Protein AF-A0A9P8CEF1-F1 (afdb_monomer_lite)

Structure (mmCIF, N/CA/C/O backbone):
data_AF-A0A9P8CEF1-F1
#
_entry.id   AF-A0A9P8CEF1-F1
#
loop_
_atom_site.group_PDB
_atom_site.id
_atom_site.type_symbol
_atom_site.label_atom_id
_atom_site.label_alt_id
_atom_site.label_comp_id
_atom_site.label_asym_id
_atom_site.label_entity_id
_atom_site.label_seq_id
_atom_site.pdbx_PDB_ins_code
_atom_site.Cartn_x
_atom_site.Cartn_y
_atom_site.Cartn_z
_atom_site.occupancy
_atom_site.B_iso_or_equiv
_atom_site.auth_seq_id
_atom_site.auth_comp_id
_atom_site.auth_asym_id
_atom_site.auth_atom_id
_atom_site.pdbx_PDB_model_num
ATOM 1 N N . HIS A 1 1 ? 22.263 9.255 -6.255 1.00 40.47 1 HIS A N 1
ATOM 2 C CA . HIS A 1 1 ? 22.619 9.414 -4.828 1.00 40.47 1 HIS A CA 1
ATOM 3 C C . HIS A 1 1 ? 21.699 8.563 -3.949 1.00 40.47 1 HIS A C 1
ATOM 5 O O . HIS A 1 1 ? 21.013 9.081 -3.072 1.00 40.47 1 HIS A O 1
ATOM 11 N N . GLY A 1 2 ? 21.663 7.252 -4.216 1.00 50.19 2 GLY A N 1
ATOM 12 C CA . GLY A 1 2 ? 20.987 6.252 -3.382 1.00 50.19 2 GLY A CA 1
ATOM 13 C C . GLY A 1 2 ? 21.968 5.633 -2.386 1.00 50.19 2 GLY A C 1
ATOM 14 O O . GLY A 1 2 ? 23.163 5.524 -2.669 1.00 50.19 2 GLY A O 1
ATOM 15 N N . TYR A 1 3 ? 21.490 5.249 -1.205 1.00 43.34 3 TYR A N 1
ATOM 16 C CA . TYR A 1 3 ? 22.313 4.555 -0.218 1.00 43.34 3 TYR A CA 1
ATOM 17 C C . TYR A 1 3 ? 22.721 3.180 -0.779 1.00 43.34 3 TYR A C 1
ATOM 19 O O . TYR A 1 3 ? 21.862 2.371 -1.114 1.00 43.34 3 TYR A O 1
ATOM 27 N N . LYS A 1 4 ? 24.034 2.919 -0.893 1.00 50.09 4 LYS A N 1
ATOM 28 C CA . LYS A 1 4 ? 24.619 1.706 -1.508 1.00 50.09 4 LYS A CA 1
ATOM 29 C C . LYS A 1 4 ? 24.197 1.475 -2.972 1.00 50.09 4 LYS A C 1
ATOM 31 O O . LYS A 1 4 ? 23.656 0.421 -3.310 1.00 50.09 4 LYS A O 1
ATOM 36 N N . GLU A 1 5 ? 24.485 2.442 -3.848 1.00 46.91 5 GLU A N 1
ATOM 37 C CA . GLU A 1 5 ? 24.429 2.251 -5.309 1.00 46.91 5 GLU A CA 1
ATOM 38 C C . GLU A 1 5 ? 25.081 0.905 -5.705 1.00 46.91 5 GLU A C 1
ATOM 40 O O . GLU A 1 5 ? 26.234 0.638 -5.367 1.00 46.91 5 GLU A O 1
ATOM 45 N N . GLY A 1 6 ? 24.300 0.024 -6.346 1.00 52.91 6 GLY A N 1
ATOM 46 C CA . GLY A 1 6 ? 24.702 -1.335 -6.742 1.00 52.91 6 GLY A CA 1
ATOM 47 C C . GLY A 1 6 ? 24.171 -2.492 -5.877 1.00 52.91 6 GLY A C 1
ATOM 48 O O . GLY A 1 6 ? 24.268 -3.638 -6.306 1.00 52.91 6 GLY A O 1
ATOM 49 N N . TYR A 1 7 ? 23.584 -2.237 -4.698 1.00 52.03 7 TYR A N 1
ATOM 50 C CA . TYR A 1 7 ? 22.966 -3.291 -3.863 1.00 52.03 7 TYR A CA 1
ATOM 51 C C . TYR A 1 7 ? 21.474 -3.520 -4.139 1.00 52.03 7 TYR A C 1
ATOM 53 O O . TYR A 1 7 ? 20.932 -4.554 -3.747 1.00 52.03 7 TYR A O 1
ATOM 61 N N . TYR A 1 8 ? 20.803 -2.575 -4.798 1.00 56.94 8 TYR A N 1
ATOM 62 C CA . TYR A 1 8 ? 19.426 -2.762 -5.239 1.00 56.94 8 TYR A CA 1
ATOM 63 C C . TYR A 1 8 ? 19.445 -3.556 -6.547 1.00 56.94 8 TYR A C 1
ATOM 65 O O . TYR A 1 8 ? 19.859 -3.050 -7.585 1.00 56.94 8 TYR A O 1
ATOM 73 N N . PHE A 1 9 ? 19.076 -4.834 -6.467 1.00 57.25 9 PHE A N 1
ATOM 74 C CA . PHE A 1 9 ? 19.130 -5.764 -7.600 1.00 57.25 9 PHE A CA 1
ATOM 75 C C . PHE A 1 9 ? 18.086 -5.449 -8.684 1.00 57.25 9 PHE A C 1
ATOM 77 O O . PHE A 1 9 ? 18.252 -5.843 -9.835 1.00 57.25 9 PHE A O 1
ATOM 84 N N . LEU A 1 10 ? 17.004 -4.759 -8.315 1.00 61.75 10 LEU A N 1
ATOM 85 C CA . LEU A 1 10 ? 15.910 -4.441 -9.225 1.00 61.75 10 LEU A CA 1
ATOM 86 C C . LEU A 1 10 ? 16.149 -3.097 -9.929 1.00 61.75 10 LEU A C 1
ATOM 88 O O . LEU A 1 10 ? 16.641 -2.163 -9.289 1.00 61.75 10 LEU A O 1
ATOM 92 N N . PRO A 1 11 ? 15.807 -2.994 -11.227 1.0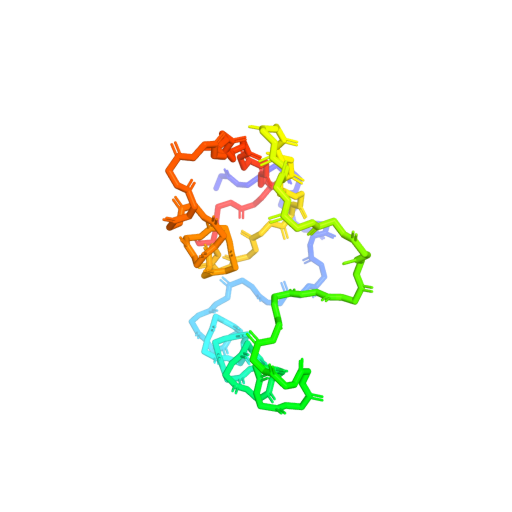0 62.62 11 PRO A N 1
ATOM 93 C CA . PRO A 1 11 ? 15.930 -1.750 -11.975 1.00 62.62 11 PRO A CA 1
ATOM 94 C C . PRO A 1 11 ? 15.110 -0.648 -11.299 1.00 62.62 11 PRO A C 1
ATOM 96 O O . PRO A 1 11 ? 13.951 -0.845 -10.967 1.00 62.62 11 PRO A O 1
ATOM 99 N N . ASN A 1 12 ? 15.725 0.511 -11.076 1.00 65.00 12 ASN A N 1
ATOM 100 C CA . ASN A 1 12 ? 15.052 1.709 -10.578 1.00 65.00 12 ASN A CA 1
ATOM 101 C C . ASN A 1 12 ? 14.785 2.663 -11.753 1.00 65.00 12 ASN A C 1
ATOM 103 O O . ASN A 1 12 ? 15.340 3.759 -11.823 1.00 65.00 12 ASN A O 1
ATOM 107 N N . ASP A 1 13 ? 14.045 2.183 -12.750 1.00 74.25 13 ASP A N 1
ATOM 108 C CA . ASP A 1 13 ? 13.672 2.947 -13.937 1.00 74.25 13 ASP A CA 1
ATOM 109 C C . ASP A 1 13 ? 12.146 3.099 -14.040 1.00 74.25 13 ASP A C 1
ATOM 111 O O . ASP A 1 13 ? 11.378 2.494 -13.288 1.00 74.25 13 ASP A O 1
ATOM 115 N N . GLY A 1 14 ? 11.691 3.942 -14.971 1.00 77.38 14 GLY A N 1
ATOM 116 C CA . GLY A 1 14 ? 10.261 4.202 -15.156 1.00 77.38 14 GLY A CA 1
ATOM 117 C C . GLY A 1 14 ? 9.455 2.947 -15.512 1.00 77.38 14 GLY A C 1
ATOM 118 O O . GLY A 1 14 ? 8.288 2.850 -15.145 1.00 77.38 14 GLY A O 1
ATOM 119 N N . ALA A 1 15 ? 10.074 1.953 -16.158 1.00 81.69 15 ALA A N 1
ATOM 120 C CA . ALA A 1 15 ? 9.397 0.704 -16.491 1.00 81.69 15 ALA A CA 1
ATOM 121 C C . ALA A 1 15 ? 9.106 -0.130 -15.233 1.00 81.69 15 ALA A C 1
ATOM 123 O O . ALA A 1 15 ? 8.018 -0.698 -15.113 1.00 81.69 15 ALA A O 1
ATOM 124 N N . GLU A 1 16 ? 10.030 -0.168 -14.268 1.00 80.88 16 GLU A N 1
ATOM 125 C CA . GLU A 1 16 ? 9.777 -0.817 -12.978 1.00 80.88 16 GLU A CA 1
ATOM 126 C C . GLU A 1 16 ? 8.737 -0.055 -12.143 1.00 80.88 16 GLU A C 1
ATOM 128 O O . GLU A 1 16 ? 7.869 -0.682 -11.526 1.00 80.88 16 GLU A O 1
ATOM 133 N N . GLN A 1 17 ? 8.754 1.284 -12.166 1.00 79.69 17 GLN A N 1
ATOM 134 C CA . GLN A 1 17 ? 7.706 2.090 -11.526 1.00 79.69 17 GLN A CA 1
ATOM 135 C C . GLN A 1 17 ? 6.316 1.768 -12.103 1.00 79.69 17 GLN A C 1
ATOM 137 O O . GLN A 1 17 ? 5.370 1.526 -11.344 1.00 79.69 17 GLN A O 1
ATOM 142 N N . ASP A 1 18 ? 6.194 1.690 -13.431 1.00 84.94 18 ASP A N 1
ATOM 143 C CA . ASP A 1 18 ? 4.947 1.331 -14.114 1.00 84.94 18 ASP A CA 1
ATOM 144 C C . ASP A 1 18 ? 4.503 -0.098 -13.779 1.00 84.94 18 ASP A C 1
ATOM 146 O O . ASP A 1 18 ? 3.322 -0.341 -13.495 1.00 84.94 18 ASP A O 1
ATOM 150 N N . ARG A 1 19 ? 5.443 -1.053 -13.737 1.00 87.00 19 ARG A N 1
ATOM 151 C CA . ARG A 1 19 ? 5.166 -2.439 -13.334 1.00 87.00 19 ARG A CA 1
ATOM 152 C C . ARG A 1 19 ? 4.573 -2.498 -11.924 1.00 87.00 19 ARG A C 1
ATOM 154 O O . ARG A 1 19 ? 3.603 -3.223 -11.691 1.00 87.00 19 ARG A O 1
ATOM 161 N N . LEU A 1 20 ? 5.129 -1.730 -10.988 1.00 85.12 20 LEU A N 1
ATOM 162 C CA . LEU A 1 20 ? 4.665 -1.664 -9.601 1.00 85.12 20 LEU A CA 1
ATOM 163 C C . LEU A 1 20 ? 3.317 -0.946 -9.459 1.00 85.12 20 LEU A C 1
ATOM 165 O O . LEU A 1 20 ? 2.495 -1.351 -8.636 1.00 85.12 20 LEU A O 1
ATOM 169 N N . HIS A 1 21 ? 3.037 0.059 -10.293 1.00 87.31 21 HIS A N 1
ATOM 170 C CA . HIS A 1 21 ? 1.712 0.687 -10.367 1.00 87.31 21 HIS A CA 1
ATOM 171 C C . HIS A 1 21 ? 0.636 -0.298 -10.827 1.00 87.31 21 HIS A C 1
ATOM 173 O O . HIS A 1 21 ? -0.440 -0.389 -10.230 1.00 87.31 21 HIS A O 1
ATOM 179 N N . ILE A 1 22 ? 0.936 -1.080 -11.868 1.00 90.31 22 ILE A N 1
ATOM 180 C CA . ILE A 1 22 ? 0.044 -2.140 -12.355 1.00 90.31 22 ILE A CA 1
ATOM 181 C C . ILE A 1 22 ? -0.173 -3.187 -11.259 1.00 90.31 22 ILE A C 1
ATOM 183 O O . ILE A 1 22 ? -1.308 -3.598 -11.022 1.00 90.31 22 ILE A O 1
ATOM 187 N N . GLN A 1 23 ? 0.889 -3.578 -10.552 1.00 89.81 23 GLN A N 1
ATOM 188 C CA . GLN A 1 23 ? 0.792 -4.525 -9.445 1.00 89.81 23 GLN A CA 1
ATOM 189 C C . GLN A 1 23 ? -0.145 -4.023 -8.339 1.00 89.81 23 GLN A C 1
ATOM 191 O O . GLN A 1 23 ? -1.021 -4.775 -7.917 1.00 89.81 23 GLN A O 1
ATOM 196 N N . HIS A 1 24 ? -0.020 -2.761 -7.909 1.00 89.62 24 HIS A N 1
ATOM 197 C CA . HIS A 1 24 ? -0.934 -2.166 -6.924 1.00 89.62 24 HIS A CA 1
ATOM 198 C C . HIS A 1 24 ? -2.386 -2.225 -7.405 1.00 89.62 24 HIS A C 1
ATOM 200 O O . HIS A 1 24 ? -3.254 -2.734 -6.699 1.00 89.62 24 HIS A O 1
ATOM 206 N N . LYS A 1 25 ? -2.642 -1.802 -8.650 1.00 90.38 25 LYS A N 1
ATOM 207 C CA . LYS A 1 25 ? -3.983 -1.820 -9.256 1.00 90.38 25 LYS A CA 1
ATOM 208 C C . LYS A 1 25 ? -4.603 -3.212 -9.342 1.00 90.38 25 LYS A C 1
ATOM 210 O O . LYS A 1 25 ? -5.811 -3.325 -9.190 1.00 90.38 25 LYS A O 1
ATOM 215 N N . ILE A 1 26 ? -3.807 -4.251 -9.600 1.00 93.31 26 ILE A N 1
ATOM 216 C CA . ILE A 1 26 ? -4.287 -5.641 -9.657 1.00 93.31 26 ILE A CA 1
ATOM 217 C C . ILE A 1 26 ? -4.564 -6.180 -8.249 1.00 93.31 26 ILE A C 1
ATOM 219 O O . ILE A 1 26 ? -5.541 -6.899 -8.048 1.00 93.31 26 ILE A O 1
ATOM 223 N N . LEU A 1 27 ? -3.728 -5.834 -7.266 1.00 90.25 27 LEU A N 1
ATOM 224 C CA . LEU A 1 27 ? -3.881 -6.322 -5.896 1.00 90.25 27 LEU A CA 1
ATOM 225 C C . LEU A 1 27 ? -5.118 -5.751 -5.196 1.00 90.25 27 LEU A C 1
ATOM 227 O O . LEU A 1 27 ? -5.727 -6.474 -4.417 1.00 90.25 27 LEU A O 1
ATOM 231 N N . ARG A 1 28 ? -5.530 -4.512 -5.498 1.00 90.88 28 ARG A N 1
ATOM 232 C CA . ARG A 1 28 ? -6.747 -3.902 -4.927 1.00 90.88 28 ARG A CA 1
ATOM 233 C C . ARG A 1 28 ? -7.996 -4.796 -5.082 1.00 90.88 28 ARG A C 1
ATOM 235 O O . ARG A 1 28 ? -8.492 -5.251 -4.055 1.00 90.88 28 ARG A O 1
ATOM 242 N N . PRO A 1 29 ? -8.468 -5.150 -6.294 1.00 93.06 29 PRO A N 1
ATOM 243 C CA . PRO A 1 29 ? -9.652 -5.995 -6.450 1.00 93.06 29 PRO A CA 1
ATOM 244 C C . PRO A 1 29 ? -9.430 -7.433 -5.964 1.00 93.06 29 PRO A C 1
ATOM 246 O O . PRO A 1 29 ? -10.363 -8.048 -5.460 1.00 93.06 29 PRO A O 1
ATOM 249 N N . LEU A 1 30 ? -8.209 -7.975 -6.069 1.00 93.75 30 LEU A N 1
ATOM 250 C CA . LEU A 1 30 ? -7.898 -9.314 -5.545 1.00 93.75 30 LEU A CA 1
ATOM 251 C C . LEU A 1 30 ? -8.008 -9.404 -4.017 1.00 93.75 30 LEU A C 1
ATOM 253 O O . LEU A 1 30 ? -8.185 -10.496 -3.483 1.00 93.75 30 LEU A O 1
ATOM 257 N N . LEU A 1 31 ? -7.874 -8.276 -3.321 1.00 91.25 31 LEU A N 1
ATOM 258 C CA . LEU A 1 31 ? -7.961 -8.173 -1.868 1.00 91.25 31 LEU A CA 1
ATOM 259 C C . LEU A 1 31 ? -9.302 -7.588 -1.400 1.00 91.25 31 LEU A C 1
ATOM 261 O O . LEU A 1 31 ? -9.384 -7.106 -0.270 1.00 91.25 31 LEU A O 1
ATOM 265 N N . ASP A 1 32 ? -10.344 -7.615 -2.236 1.00 92.19 32 ASP A N 1
ATOM 266 C CA . ASP A 1 32 ? -11.643 -6.979 -1.963 1.00 92.19 32 ASP A CA 1
ATOM 267 C C . ASP A 1 32 ? -11.492 -5.491 -1.589 1.00 92.19 32 ASP A C 1
ATOM 269 O O . ASP A 1 32 ? -12.041 -5.014 -0.594 1.00 92.19 32 ASP A O 1
ATOM 273 N N . ASP A 1 33 ? -10.652 -4.777 -2.338 1.00 89.62 33 ASP A N 1
ATOM 274 C CA . ASP A 1 33 ? -10.269 -3.378 -2.129 1.00 89.62 33 ASP A CA 1
ATOM 275 C C . ASP A 1 33 ? -9.577 -3.069 -0.796 1.00 89.62 33 ASP A C 1
ATOM 277 O O . ASP A 1 33 ? -9.389 -1.899 -0.448 1.00 89.62 33 ASP A O 1
ATOM 281 N N . LYS A 1 34 ? -9.105 -4.088 -0.072 1.00 87.88 34 LYS A N 1
ATOM 282 C CA . LYS A 1 34 ? -8.269 -3.898 1.117 1.00 87.88 34 LYS A CA 1
ATOM 283 C C . LYS A 1 34 ? -6.839 -3.552 0.714 1.00 87.88 34 LYS A C 1
ATOM 285 O O . LYS A 1 34 ? -6.262 -4.128 -0.204 1.00 87.88 34 LYS A O 1
ATOM 290 N N . LEU A 1 35 ? -6.229 -2.654 1.481 1.00 86.50 35 LEU A N 1
ATOM 291 C CA . LEU A 1 35 ? -4.808 -2.321 1.351 1.00 86.50 35 LEU A CA 1
ATOM 292 C C . LEU A 1 35 ? -3.888 -3.403 1.928 1.00 86.50 35 LEU A C 1
ATOM 294 O O . LEU A 1 35 ? -2.696 -3.421 1.652 1.00 86.50 35 LEU A O 1
ATOM 298 N N . GLY A 1 36 ? -4.413 -4.339 2.709 1.00 85.19 36 GLY A N 1
ATOM 299 C CA . GLY A 1 36 ? -3.627 -5.440 3.236 1.00 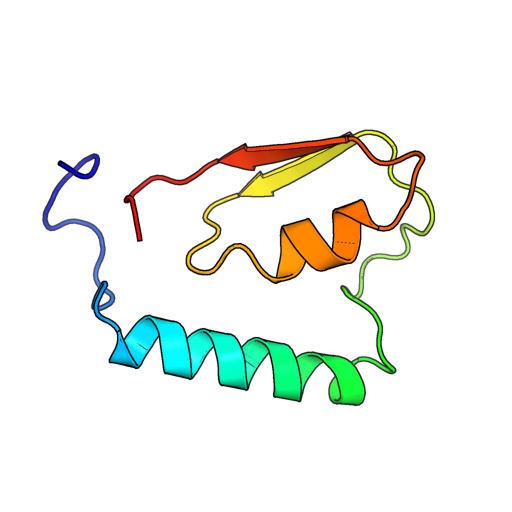85.19 36 GLY A CA 1
ATOM 300 C C . GLY A 1 36 ? -4.501 -6.512 3.860 1.00 85.19 36 GLY A C 1
ATOM 301 O O . GLY A 1 36 ? -5.700 -6.336 4.056 1.00 85.19 36 GLY A O 1
ATOM 302 N N . LEU A 1 37 ? -3.869 -7.633 4.186 1.00 86.00 37 LEU A N 1
ATOM 303 C CA . LEU A 1 37 ? -4.516 -8.778 4.831 1.00 86.00 37 LEU A CA 1
ATOM 304 C C . LEU A 1 37 ? -4.507 -8.685 6.363 1.00 86.00 37 LEU A C 1
ATOM 306 O O . LEU A 1 37 ? -5.113 -9.513 7.038 1.00 86.00 37 LEU A O 1
ATOM 310 N N . SER A 1 38 ? -3.795 -7.701 6.914 1.00 84.75 38 SER A N 1
ATOM 311 C CA . SER A 1 38 ? -3.724 -7.489 8.356 1.00 84.75 38 SER A CA 1
ATOM 312 C C . SER A 1 38 ? -5.102 -7.091 8.901 1.00 84.75 38 SER A C 1
ATOM 314 O O . SER A 1 38 ? -5.750 -6.228 8.306 1.00 84.75 38 SER A O 1
ATOM 316 N N . PRO A 1 39 ? -5.548 -7.637 10.047 1.00 81.38 39 PRO A N 1
ATOM 317 C CA . PRO A 1 39 ? -6.839 -7.305 10.661 1.00 81.38 39 PRO A CA 1
ATOM 318 C C . PRO A 1 39 ? -6.846 -5.922 11.349 1.00 81.38 39 PRO A C 1
ATOM 320 O O . PRO A 1 39 ? -7.571 -5.698 12.316 1.00 81.38 39 PRO A O 1
ATOM 323 N N . VAL A 1 40 ? -6.002 -4.990 10.899 1.00 77.19 40 VAL A N 1
ATOM 324 C CA . VAL A 1 40 ? -5.853 -3.654 11.482 1.00 77.19 40 VAL A CA 1
ATOM 325 C C . VAL A 1 40 ? -6.679 -2.664 10.670 1.00 77.19 40 VAL A C 1
ATOM 327 O O . VAL A 1 40 ? -6.373 -2.394 9.512 1.00 77.19 40 VAL A O 1
ATOM 330 N N . HIS A 1 41 ? -7.718 -2.112 11.294 1.00 69.44 41 HIS A N 1
ATOM 331 C CA . HIS A 1 41 ? -8.682 -1.228 10.630 1.00 69.44 41 HIS A CA 1
ATOM 332 C C . HIS A 1 41 ? -8.459 0.267 10.931 1.00 69.44 41 HIS A C 1
ATOM 334 O O . HIS A 1 41 ? -8.804 1.113 10.112 1.00 69.44 41 HIS A O 1
ATOM 340 N N . GLU A 1 42 ? -7.829 0.604 12.062 1.00 76.00 42 GLU A N 1
ATOM 341 C CA . GLU A 1 42 ? -7.568 1.990 12.489 1.00 76.00 42 GLU A CA 1
ATOM 342 C C . GLU A 1 42 ? -6.150 2.141 13.060 1.00 76.00 42 GLU A C 1
ATOM 344 O O . GLU A 1 42 ? -5.954 2.387 14.250 1.00 76.00 42 GLU A O 1
ATOM 349 N N . ALA A 1 43 ? -5.127 1.959 12.224 1.00 81.50 43 ALA A N 1
ATOM 350 C CA . ALA A 1 43 ? -3.756 2.204 12.664 1.00 81.50 43 ALA A CA 1
ATOM 351 C C . ALA A 1 43 ? -3.482 3.712 12.780 1.00 81.50 43 ALA A C 1
ATOM 353 O O . ALA A 1 43 ? -3.547 4.440 11.790 1.00 81.50 43 ALA A O 1
ATOM 354 N N . THR A 1 44 ? -3.122 4.176 13.978 1.00 84.31 44 THR A N 1
ATOM 355 C CA . THR A 1 44 ? -2.705 5.571 14.209 1.00 84.31 44 THR A CA 1
ATOM 356 C C . THR A 1 44 ? -1.278 5.827 13.741 1.00 84.31 44 THR A C 1
ATOM 358 O O . THR A 1 44 ? -0.989 6.894 13.220 1.00 84.31 44 THR A O 1
ATOM 361 N N . TYR A 1 45 ? -0.384 4.850 13.889 1.00 84.00 45 TYR A N 1
ATOM 362 C CA . TYR A 1 45 ? 1.013 4.968 13.481 1.00 84.00 45 TYR A CA 1
ATOM 363 C C . TYR A 1 45 ? 1.357 3.830 12.540 1.00 84.00 45 TYR A C 1
ATOM 365 O O . TYR A 1 45 ? 1.278 2.660 12.914 1.00 84.00 45 TYR A O 1
ATOM 373 N N . VAL A 1 46 ? 1.738 4.184 11.320 1.00 83.50 46 VAL A N 1
ATOM 374 C CA . VAL A 1 46 ? 2.113 3.226 10.285 1.00 83.50 46 VAL A CA 1
ATOM 375 C C . VAL A 1 46 ? 3.489 3.583 9.774 1.00 83.50 46 VAL A C 1
ATOM 377 O O . VAL A 1 46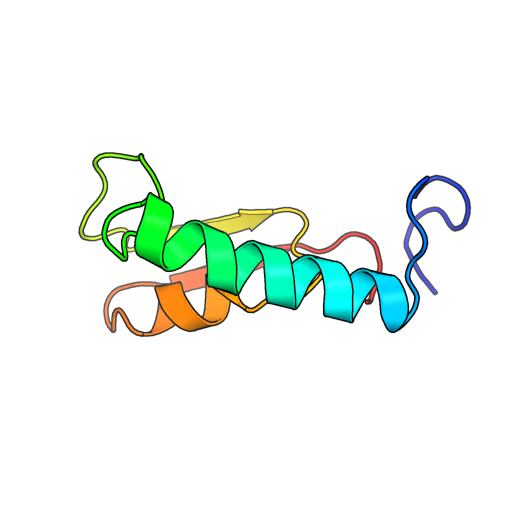 ? 3.769 4.739 9.465 1.00 83.50 46 VAL A O 1
ATOM 380 N N . VAL A 1 47 ? 4.359 2.583 9.700 1.00 82.56 47 VAL A N 1
ATOM 381 C CA . VAL A 1 47 ? 5.660 2.721 9.056 1.00 82.56 47 VAL A CA 1
ATOM 382 C C . VAL A 1 47 ? 5.600 1.940 7.757 1.00 82.56 47 VAL A C 1
ATOM 384 O O . VAL A 1 47 ? 5.470 0.718 7.775 1.00 82.56 47 VAL A O 1
ATOM 387 N N . ASP A 1 48 ? 5.676 2.660 6.645 1.00 78.38 48 ASP A N 1
ATOM 388 C CA . ASP A 1 48 ? 5.827 2.061 5.324 1.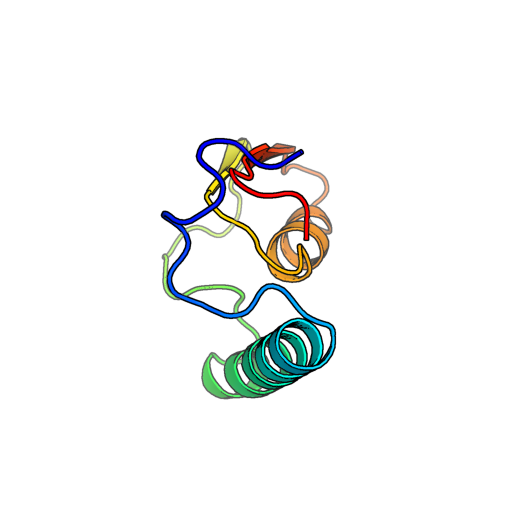00 78.38 48 ASP A CA 1
ATOM 389 C C . ASP A 1 48 ? 7.332 1.942 5.024 1.00 78.38 48 ASP A C 1
ATOM 391 O O . ASP A 1 48 ? 8.074 2.935 5.042 1.00 78.38 48 ASP A O 1
ATOM 395 N N . ILE A 1 49 ? 7.800 0.704 4.855 1.00 75.88 49 ILE A N 1
ATOM 396 C CA . ILE A 1 49 ? 9.217 0.351 4.740 1.00 75.88 49 ILE A CA 1
ATOM 397 C C . ILE A 1 49 ? 9.509 -0.077 3.303 1.00 75.88 49 ILE A C 1
ATOM 399 O O . ILE A 1 49 ? 8.957 -1.068 2.833 1.00 75.88 49 ILE A O 1
ATOM 403 N N . VAL A 1 50 ? 10.447 0.620 2.651 1.00 66.88 50 VAL A N 1
ATOM 404 C CA . VAL A 1 50 ? 10.965 0.304 1.305 1.00 66.88 50 VAL A CA 1
ATOM 405 C C . VAL A 1 50 ? 9.895 0.501 0.219 1.00 66.88 50 VAL A C 1
ATOM 407 O O . VAL A 1 50 ? 9.621 -0.367 -0.610 1.00 66.88 50 VAL A O 1
ATOM 410 N N . THR A 1 51 ? 9.264 1.677 0.210 1.00 64.06 51 THR A N 1
ATOM 411 C CA . THR A 1 51 ? 8.228 1.996 -0.780 1.00 64.06 51 THR A CA 1
ATOM 412 C C . THR A 1 51 ? 8.823 2.579 -2.057 1.00 64.06 51 THR A C 1
ATOM 414 O O . THR A 1 51 ? 9.059 3.781 -2.155 1.00 64.06 51 THR A O 1
ATOM 417 N N . CYS A 1 52 ? 8.928 1.726 -3.073 1.00 63.88 52 CYS A N 1
ATOM 418 C CA . CYS A 1 52 ? 9.363 2.093 -4.418 1.00 63.88 52 CYS A CA 1
ATOM 419 C C . CYS A 1 52 ? 8.455 3.165 -5.075 1.00 63.88 52 CYS A C 1
ATOM 421 O O . CYS A 1 52 ? 8.948 4.193 -5.519 1.00 63.88 52 CYS A O 1
ATOM 423 N N . THR A 1 53 ? 7.117 3.008 -5.070 1.00 68.56 53 THR A N 1
ATOM 424 C CA . THR A 1 53 ? 6.189 3.923 -5.795 1.00 68.56 53 THR A CA 1
ATOM 425 C C . THR A 1 53 ? 5.311 4.816 -4.917 1.00 68.56 53 THR A C 1
ATOM 427 O O . THR A 1 53 ? 4.630 5.704 -5.423 1.00 68.56 53 THR A O 1
ATOM 430 N N . ARG A 1 54 ? 5.319 4.619 -3.592 1.00 75.44 54 ARG A N 1
ATOM 431 C CA . ARG A 1 54 ? 4.565 5.409 -2.587 1.00 75.44 54 ARG A CA 1
ATOM 432 C C . ARG A 1 54 ? 3.031 5.331 -2.643 1.00 75.44 54 ARG A C 1
ATOM 434 O O . ARG A 1 54 ? 2.387 5.928 -1.787 1.00 75.44 54 ARG A O 1
ATOM 441 N N . ILE A 1 55 ? 2.445 4.618 -3.601 1.00 82.12 55 ILE A N 1
ATOM 442 C CA . ILE A 1 55 ? 0.989 4.603 -3.835 1.00 82.12 55 ILE A CA 1
ATOM 443 C C . ILE A 1 55 ? 0.237 4.003 -2.645 1.00 82.12 55 ILE A C 1
ATOM 445 O O . ILE A 1 55 ? -0.769 4.546 -2.205 1.00 82.12 55 ILE A O 1
ATOM 449 N N . TRP A 1 56 ? 0.776 2.934 -2.061 1.00 85.94 56 TRP A N 1
ATOM 450 C CA . TRP A 1 56 ? 0.172 2.288 -0.901 1.00 85.94 56 TRP A CA 1
ATOM 451 C C . TRP A 1 56 ? 0.060 3.224 0.313 1.00 85.94 56 TRP A C 1
ATOM 453 O O . TRP A 1 56 ? -1.011 3.341 0.903 1.00 85.94 56 TRP A O 1
ATOM 463 N N . ALA A 1 57 ? 1.143 3.933 0.655 1.00 82.44 57 ALA A N 1
ATOM 464 C CA . ALA A 1 57 ? 1.145 4.906 1.748 1.00 82.44 57 ALA A CA 1
ATOM 465 C C . ALA A 1 57 ? 0.149 6.048 1.529 1.00 82.44 57 ALA A C 1
ATOM 467 O O . ALA A 1 57 ? -0.455 6.505 2.496 1.00 82.44 57 ALA A O 1
ATOM 468 N N . LEU A 1 58 ? -0.003 6.522 0.286 1.00 84.81 58 LEU A N 1
ATOM 469 C CA . LEU A 1 58 ? -0.962 7.578 -0.047 1.00 84.81 58 LEU A CA 1
ATOM 470 C C . LEU A 1 58 ? -2.396 7.098 0.172 1.00 84.81 58 LEU A C 1
ATOM 472 O O . LEU A 1 58 ? -3.142 7.766 0.881 1.00 84.81 58 LEU A O 1
ATOM 476 N N . ASP A 1 59 ? -2.736 5.916 -0.346 1.00 85.06 59 ASP A N 1
ATOM 477 C CA . ASP A 1 59 ? -4.055 5.315 -0.141 1.00 85.06 59 ASP A CA 1
ATOM 478 C C . ASP A 1 59 ? -4.330 5.061 1.354 1.00 85.06 59 ASP A C 1
ATOM 480 O O . ASP A 1 59 ? -5.446 5.253 1.830 1.00 85.06 59 ASP A O 1
ATOM 484 N N . PHE A 1 60 ? -3.324 4.634 2.128 1.00 84.06 60 PHE A N 1
ATOM 485 C CA . PHE A 1 60 ? -3.496 4.387 3.564 1.00 84.06 60 PHE A CA 1
ATOM 486 C C . PHE A 1 60 ? -3.689 5.688 4.359 1.00 84.06 60 PHE A C 1
ATOM 488 O O . PHE A 1 60 ? -4.481 5.734 5.303 1.00 84.06 60 PHE A O 1
ATOM 495 N N . ALA A 1 61 ? -2.985 6.753 3.967 1.00 83.75 61 ALA A N 1
ATOM 496 C CA . ALA A 1 61 ? -3.048 8.062 4.611 1.00 83.75 61 ALA A CA 1
ATOM 497 C C . ALA A 1 61 ? -4.388 8.792 4.405 1.00 83.75 61 ALA A C 1
ATOM 499 O O . ALA A 1 61 ? -4.650 9.768 5.107 1.00 83.75 61 ALA A O 1
ATOM 500 N N . GLU A 1 62 ? -5.263 8.319 3.508 1.00 83.88 62 GLU A N 1
ATOM 501 C CA . GLU A 1 62 ? -6.647 8.809 3.423 1.00 83.88 62 GLU A CA 1
ATOM 502 C C . GLU A 1 62 ? -7.424 8.579 4.728 1.00 83.88 62 GLU A C 1
ATOM 504 O O . GLU A 1 62 ? -8.405 9.276 4.991 1.00 83.88 62 GLU A O 1
ATOM 509 N N . ASN A 1 63 ? -6.974 7.653 5.587 1.00 79.44 63 ASN A N 1
ATOM 510 C CA . ASN A 1 63 ? -7.483 7.544 6.946 1.00 79.44 63 ASN A CA 1
ATOM 511 C C . ASN A 1 63 ? -7.006 8.749 7.788 1.00 79.44 63 ASN A C 1
ATOM 513 O O . ASN A 1 63 ? -5.826 8.807 8.153 1.00 79.44 63 ASN A O 1
ATOM 517 N N . PRO A 1 64 ? -7.905 9.668 8.196 1.00 74.56 64 PRO A N 1
ATOM 518 C CA . PRO A 1 64 ? -7.535 10.931 8.840 1.00 74.56 64 PRO A CA 1
ATOM 519 C C . PRO A 1 64 ? -6.911 10.764 10.234 1.00 74.56 64 PRO A C 1
ATOM 521 O O . PRO A 1 64 ? -6.355 11.718 10.776 1.00 74.56 64 PRO A O 1
ATOM 524 N N . ARG A 1 65 ? -7.003 9.570 10.838 1.00 79.56 65 ARG A N 1
ATOM 525 C CA . ARG A 1 65 ? -6.359 9.246 12.122 1.00 79.56 65 ARG A CA 1
ATOM 526 C C . ARG A 1 65 ? -4.978 8.616 11.968 1.00 79.56 65 ARG A C 1
ATOM 528 O O . ARG A 1 65 ? -4.309 8.406 12.976 1.00 79.56 65 ARG A O 1
ATOM 535 N N . SER A 1 66 ? -4.565 8.287 10.748 1.00 81.56 66 SER A N 1
ATOM 536 C CA . SER A 1 66 ? -3.296 7.615 10.494 1.00 81.56 66 SER A CA 1
ATOM 537 C C . SER A 1 66 ? -2.157 8.617 10.312 1.00 81.56 66 SER A C 1
ATOM 539 O O . SER A 1 66 ? -2.312 9.689 9.730 1.00 81.56 66 SER A O 1
ATOM 541 N N . HIS A 1 67 ? -0.993 8.293 10.859 1.00 82.19 67 HIS A N 1
ATOM 542 C CA . HIS A 1 67 ? 0.267 8.990 10.638 1.00 82.19 67 HIS A CA 1
ATOM 543 C C . HIS A 1 67 ? 1.224 7.993 10.002 1.00 82.19 67 HIS A C 1
ATOM 545 O O . HIS A 1 67 ? 1.700 7.062 10.657 1.00 82.19 67 HIS A O 1
ATOM 551 N N . VAL A 1 68 ? 1.467 8.181 8.705 1.00 81.56 68 VAL A N 1
ATOM 552 C CA . VAL A 1 68 ? 2.285 7.275 7.899 1.00 81.56 68 VAL A CA 1
ATOM 553 C C . VAL A 1 68 ? 3.689 7.854 7.756 1.00 81.56 68 VAL A C 1
ATOM 555 O O . VAL A 1 68 ? 3.888 8.894 7.126 1.00 81.56 68 VAL A O 1
ATOM 558 N N . VAL A 1 69 ? 4.680 7.180 8.337 1.00 82.00 69 VAL A N 1
ATOM 559 C CA . VAL A 1 69 ? 6.099 7.498 8.154 1.00 82.00 69 VAL A CA 1
ATOM 560 C C . VAL A 1 69 ? 6.656 6.582 7.078 1.00 82.00 69 VAL A C 1
ATOM 562 O O . VAL A 1 69 ? 6.644 5.362 7.217 1.00 82.00 69 VAL A O 1
ATOM 565 N N . ARG A 1 70 ? 7.169 7.180 6.005 1.00 72.94 70 ARG A N 1
ATOM 566 C CA . ARG A 1 70 ? 7.797 6.444 4.910 1.00 72.94 70 ARG A CA 1
ATOM 567 C C . ARG A 1 70 ? 9.302 6.378 5.112 1.00 72.94 70 ARG A C 1
ATOM 569 O O . ARG A 1 70 ? 9.944 7.406 5.328 1.00 72.94 70 ARG A O 1
ATOM 576 N N . THR A 1 71 ? 9.860 5.192 4.933 1.00 69.50 71 THR A N 1
ATOM 577 C CA . THR A 1 71 ? 11.304 4.988 4.822 1.00 69.50 71 THR A CA 1
ATOM 578 C C . THR A 1 71 ? 11.622 4.403 3.457 1.00 69.50 71 THR A C 1
ATOM 580 O O . THR A 1 71 ? 10.966 3.471 2.998 1.00 69.50 71 THR A O 1
ATOM 583 N N . ASP A 1 72 ? 12.609 4.981 2.789 1.00 64.12 72 ASP A N 1
ATOM 584 C CA . ASP A 1 72 ? 13.050 4.537 1.478 1.00 64.12 72 ASP A CA 1
ATOM 585 C C . ASP A 1 72 ? 14.587 4.545 1.438 1.00 64.12 72 ASP A C 1
ATOM 587 O O . ASP A 1 72 ? 15.223 5.435 2.010 1.00 64.12 72 ASP A O 1
ATOM 591 N N . LEU A 1 73 ? 15.177 3.502 0.845 1.00 59.19 73 LEU A N 1
ATOM 592 C CA . LEU A 1 73 ? 16.631 3.299 0.790 1.00 59.19 73 LEU A CA 1
ATOM 593 C C . LEU A 1 73 ? 17.252 3.805 -0.524 1.00 59.19 73 LEU A C 1
ATOM 595 O O . LEU A 1 73 ? 18.467 4.005 -0.599 1.00 59.19 73 LEU A O 1
ATOM 599 N N . SER A 1 74 ? 16.442 4.040 -1.551 1.00 57.34 74 SER A N 1
ATOM 600 C CA . SER A 1 74 ? 16.870 4.425 -2.890 1.00 57.34 74 SER A CA 1
ATOM 601 C C . SER A 1 74 ? 15.814 5.342 -3.485 1.00 57.34 74 SER A C 1
ATOM 603 O O . SER A 1 74 ? 14.765 4.851 -3.863 1.00 57.34 74 SER A O 1
ATOM 605 N N . LEU A 1 75 ? 16.088 6.647 -3.602 1.00 50.31 75 LEU A N 1
ATOM 606 C CA . LEU A 1 75 ? 15.157 7.573 -4.256 1.00 50.31 75 LEU A CA 1
ATOM 607 C C . LEU A 1 75 ? 14.776 7.031 -5.644 1.00 50.31 75 LEU A C 1
ATOM 609 O O . LEU A 1 75 ? 15.619 6.979 -6.544 1.00 50.31 75 LEU A O 1
ATOM 613 N N . ILE A 1 76 ? 13.524 6.596 -5.751 1.00 50.66 76 ILE A N 1
ATOM 614 C CA . ILE A 1 76 ? 12.817 6.187 -6.965 1.00 50.66 76 ILE A CA 1
ATO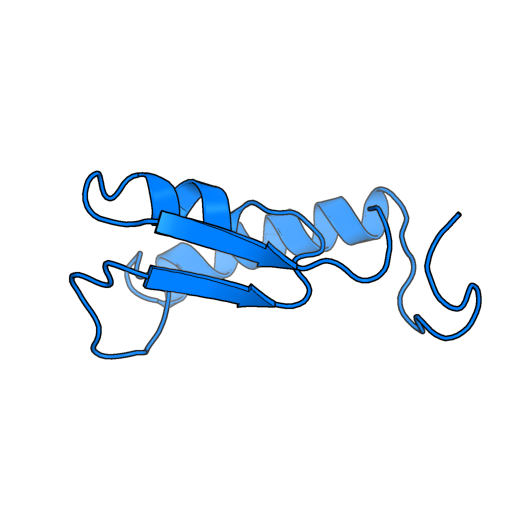M 615 C C . ILE A 1 76 ? 11.925 7.353 -7.376 1.00 50.66 76 ILE A C 1
ATOM 617 O O . ILE A 1 76 ? 11.243 7.914 -6.481 1.00 50.66 76 ILE A O 1
#

pLDDT: mean 75.95, std 13.68, range [40.47, 93.75]

Radius of gyration: 13.82 Å; chains: 1; bounding box: 36×20×31 Å

Secondary structure (DSSP, 8-state):
--TTTT---S--SHHHHHHHHHHHHHHHHHTTT-S-SSS-S--SEEEEES-SS-HHHHHHHTSTT-EEEEE-SS--

Foldseek 3Di:
DFAPPPPPPDDLDVV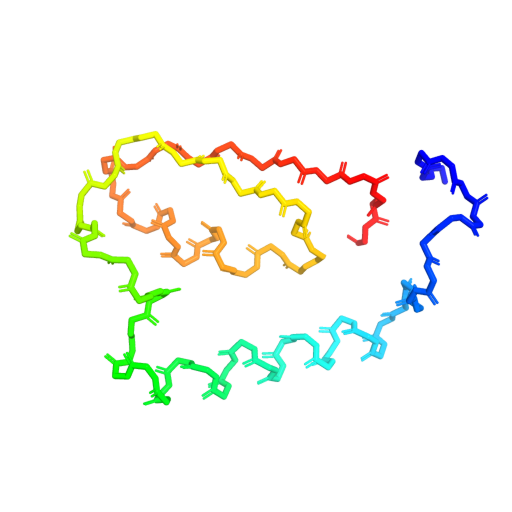VLVVVVVVQVVVCVVVVNDLDPDPDDQAQEAEAEADSNCPSVVVVVVRVSHDYHYDHRGND

Organism: NCBI:txid1763456

Sequence (76 aa):
HGYKEGYYFLPNDGAEQDRLHIQHKILRPLLDDKLGLSPVHEATYVVDIVTCTRIWALDFAENPRSHVVRTDLSLI